Protein AF-A0AAV5AUX3-F1 (afdb_monomer_lite)

Secondary structure (DSSP, 8-state):
------HHHHHHHHTTS-----EEEEEETTTEEEEEETT-EE-SSS-TT-SEEEEETTTTEEEEE----HHHHHTT-SS-TTTS--HHHHHHHHHHHHHHHTT-S------EEEEETTEEEEE-

Structure (mmCIF, N/CA/C/O backbone):
data_AF-A0AAV5AUX3-F1
#
_entry.id   AF-A0AAV5AUX3-F1
#
loop_
_atom_site.group_PDB
_atom_site.id
_atom_site.type_symbol
_atom_site.label_atom_id
_atom_site.label_alt_id
_atom_site.label_comp_id
_atom_site.label_asym_id
_atom_site.label_entity_id
_atom_site.label_seq_id
_atom_site.pdbx_PDB_ins_code
_atom_site.Cartn_x
_atom_site.Cartn_y
_atom_site.Cartn_z
_atom_site.occupancy
_atom_site.B_iso_or_equiv
_atom_site.auth_seq_id
_atom_site.auth_comp_id
_atom_site.auth_asym_id
_atom_site.auth_atom_id
_atom_site.pdbx_PDB_model_num
ATOM 1 N N . MET A 1 1 ? -28.699 -1.003 56.996 1.00 44.66 1 MET A N 1
ATOM 2 C CA . MET A 1 1 ? -28.946 -1.572 55.650 1.00 44.66 1 MET A CA 1
ATOM 3 C C . MET A 1 1 ? -27.963 -0.930 54.673 1.00 44.66 1 MET A C 1
ATOM 5 O O . MET A 1 1 ? -28.228 0.157 54.186 1.00 44.66 1 MET A O 1
ATOM 9 N N . LYS A 1 2 ? -26.783 -1.530 54.460 1.00 53.78 2 LYS A N 1
ATOM 10 C CA . LYS A 1 2 ? -25.769 -1.003 53.527 1.00 53.78 2 LYS A CA 1
ATOM 11 C C . LYS A 1 2 ? -26.142 -1.451 52.114 1.00 53.78 2 LYS A C 1
ATOM 13 O O . LYS A 1 2 ? -25.694 -2.497 51.661 1.00 53.78 2 LYS A O 1
ATOM 18 N N . LYS A 1 3 ? -27.055 -0.727 51.465 1.00 54.44 3 LYS A N 1
ATOM 19 C CA . LYS A 1 3 ? -27.404 -0.989 50.068 1.00 54.44 3 LYS A CA 1
ATOM 20 C C . LYS A 1 3 ? -26.612 -0.047 49.163 1.00 54.44 3 LYS A C 1
ATOM 22 O O . LYS A 1 3 ? -26.850 1.149 49.154 1.00 54.44 3 LYS A O 1
ATOM 27 N N . LEU A 1 4 ? -25.721 -0.682 48.404 1.00 63.88 4 LEU A N 1
ATOM 28 C CA . LEU A 1 4 ? -25.292 -0.330 47.052 1.00 63.88 4 LEU A CA 1
ATOM 29 C C . LEU A 1 4 ? -24.463 0.954 46.860 1.00 63.88 4 LEU A C 1
ATOM 31 O O . LEU A 1 4 ? -24.991 2.039 46.665 1.00 63.88 4 LEU A O 1
ATOM 35 N N . SER A 1 5 ? -23.145 0.773 46.739 1.00 65.81 5 SER A N 1
ATOM 36 C CA . SER A 1 5 ? -22.296 1.646 45.914 1.00 65.81 5 SER A CA 1
ATOM 37 C C . SER A 1 5 ? -21.349 0.795 45.059 1.00 65.81 5 SER A C 1
ATOM 39 O O . SER A 1 5 ? -20.131 0.891 45.138 1.00 65.81 5 SER A O 1
ATOM 41 N N . TYR A 1 6 ? -21.925 -0.125 44.280 1.00 72.12 6 TYR A N 1
ATOM 42 C CA . TYR A 1 6 ? -21.193 -0.905 43.267 1.00 72.12 6 TYR A CA 1
ATOM 43 C C . TYR A 1 6 ? -21.458 -0.397 41.838 1.00 72.12 6 TYR A C 1
ATOM 45 O O . TYR A 1 6 ? -20.883 -0.906 40.881 1.00 72.12 6 TYR A O 1
ATOM 53 N N . ILE A 1 7 ? -22.289 0.644 41.694 1.00 74.62 7 ILE A N 1
ATOM 54 C CA . ILE A 1 7 ? -22.627 1.291 40.419 1.00 74.62 7 ILE A CA 1
ATOM 55 C C . ILE A 1 7 ? -21.380 1.742 39.629 1.00 74.62 7 ILE A C 1
ATOM 57 O O . ILE A 1 7 ? -21.322 1.431 38.440 1.00 74.62 7 ILE A O 1
ATOM 61 N N . PRO A 1 8 ? -20.352 2.388 40.225 1.00 74.31 8 PRO A N 1
ATOM 62 C CA . PRO A 1 8 ? -19.190 2.819 39.442 1.00 74.31 8 PRO A CA 1
ATOM 63 C C . PRO A 1 8 ? -18.329 1.645 38.946 1.00 74.31 8 PRO A C 1
ATOM 65 O O . PRO A 1 8 ? -17.760 1.724 37.864 1.00 74.31 8 PRO A O 1
ATOM 68 N N . ILE A 1 9 ? -18.283 0.530 39.685 1.00 74.94 9 ILE A N 1
ATOM 69 C CA . ILE A 1 9 ? -17.534 -0.680 39.298 1.00 74.94 9 ILE A CA 1
ATOM 70 C C . ILE A 1 9 ? -18.229 -1.399 38.138 1.00 74.94 9 ILE A C 1
ATOM 72 O O . ILE A 1 9 ? -17.574 -1.845 37.202 1.00 74.94 9 ILE A O 1
ATOM 76 N N . ILE A 1 10 ? -19.562 -1.463 38.159 1.00 74.31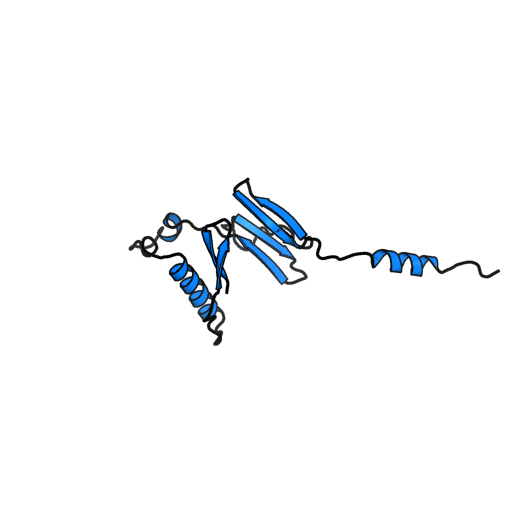 10 ILE A N 1
ATOM 77 C CA . ILE A 1 10 ? -20.351 -2.054 37.071 1.00 74.31 10 ILE A CA 1
ATOM 78 C C . ILE A 1 10 ? -20.240 -1.205 35.796 1.00 74.31 10 ILE A C 1
ATOM 80 O O . ILE A 1 10 ? -20.107 -1.759 34.708 1.00 74.31 10 ILE A O 1
ATOM 84 N N . LEU A 1 11 ? -20.218 0.127 35.918 1.00 70.25 11 LEU A N 1
ATOM 85 C CA . LEU A 1 11 ? -20.032 1.029 34.777 1.00 70.25 11 LEU A CA 1
ATOM 86 C C . LEU A 1 11 ? -18.632 0.892 34.147 1.00 70.25 11 LEU A C 1
ATOM 88 O O . LEU A 1 11 ? -18.507 0.939 32.926 1.00 70.25 11 LEU A O 1
ATOM 92 N N . LEU A 1 12 ? -17.597 0.656 34.964 1.00 69.56 12 LEU A N 1
ATOM 93 C CA . LEU A 1 12 ? -16.221 0.417 34.509 1.00 69.56 12 LEU A CA 1
ATOM 94 C C . LEU A 1 12 ? -16.064 -0.932 33.783 1.00 69.56 12 LEU A C 1
ATOM 96 O O . LEU A 1 12 ? -15.261 -1.058 32.866 1.00 69.56 12 LEU A O 1
ATOM 100 N N . LEU A 1 13 ? -16.845 -1.945 34.168 1.00 68.62 13 LEU A N 1
ATOM 101 C CA . LEU A 1 13 ? -16.811 -3.267 33.533 1.00 68.62 13 LEU A CA 1
ATOM 102 C C . LEU A 1 13 ? -17.511 -3.282 32.162 1.00 68.62 13 LEU A C 1
ATOM 104 O O . LEU A 1 13 ? -17.164 -4.098 31.310 1.00 68.62 13 LEU A O 1
ATOM 108 N N . LEU A 1 14 ? -18.448 -2.360 31.911 1.00 63.59 14 LEU A N 1
ATOM 109 C CA . LEU A 1 14 ? -19.148 -2.248 30.624 1.00 63.59 14 LEU A CA 1
ATOM 110 C C . LEU A 1 14 ? -18.294 -1.606 29.515 1.00 63.59 14 LEU A C 1
ATOM 112 O O . LEU A 1 14 ? -18.548 -1.863 28.338 1.00 63.59 14 LEU A O 1
ATOM 116 N N . THR A 1 15 ? -17.259 -0.825 29.847 1.00 65.50 15 THR A N 1
ATOM 117 C CA . THR A 1 15 ? -16.345 -0.242 28.841 1.00 65.50 15 THR A CA 1
ATOM 118 C C . THR A 1 15 ? -15.304 -1.240 28.332 1.00 65.50 15 THR A C 1
ATOM 120 O O . THR A 1 15 ? -14.726 -1.035 27.267 1.00 65.50 15 THR A O 1
ATOM 123 N N . SER A 1 16 ? -15.110 -2.361 29.036 1.00 59.41 16 SER A N 1
ATOM 124 C CA . SER A 1 16 ? -14.192 -3.435 28.636 1.00 59.41 16 SER A CA 1
ATOM 125 C C . SER A 1 16 ? -14.711 -4.275 27.457 1.00 59.41 16 SER A C 1
ATOM 127 O O . SER A 1 16 ? -13.995 -5.145 26.953 1.00 59.41 16 SER A O 1
ATOM 129 N N . CYS A 1 17 ? -15.948 -4.050 27.002 1.00 61.44 17 CYS A N 1
ATOM 130 C CA . CYS A 1 17 ? -16.572 -4.848 25.954 1.00 61.44 17 CYS A CA 1
ATOM 131 C C . CYS A 1 17 ? -16.174 -4.363 24.546 1.00 61.44 17 CYS A C 1
ATOM 133 O O . CYS A 1 17 ? -16.923 -3.690 23.840 1.00 61.44 17 CYS A O 1
ATOM 135 N N . GLY A 1 18 ? -14.988 -4.797 24.113 1.00 55.59 18 GLY A N 1
ATOM 136 C CA . GLY A 1 18 ? -14.737 -5.141 22.715 1.00 55.59 18 GLY A CA 1
ATOM 137 C C . GLY A 1 18 ? -14.107 -4.064 21.834 1.00 55.59 18 GLY A C 1
ATOM 138 O O . GLY A 1 18 ? -14.680 -3.730 20.788 1.00 55.59 18 GLY A O 1
ATOM 139 N N . LEU A 1 19 ? -12.868 -3.665 22.152 1.00 54.06 19 LEU A N 1
ATOM 140 C CA . LEU A 1 19 ? -11.867 -3.339 21.123 1.00 54.06 19 LEU A CA 1
ATOM 141 C C . LEU A 1 19 ? -11.423 -4.635 20.414 1.00 54.06 19 LEU A C 1
ATOM 143 O O . LEU A 1 19 ? -10.262 -5.019 20.435 1.00 54.06 19 LEU A O 1
ATOM 147 N N . GLY A 1 20 ? -12.365 -5.358 19.806 1.00 54.06 20 GLY A N 1
ATOM 148 C CA . GLY A 1 20 ? -11.983 -6.286 18.744 1.00 54.06 20 GLY A CA 1
ATOM 149 C C . GLY A 1 20 ? -11.352 -5.471 17.617 1.00 54.06 20 GLY A C 1
ATOM 150 O O . GLY A 1 20 ? -11.710 -4.301 17.468 1.00 54.06 20 GLY A O 1
ATOM 151 N N . ASN A 1 21 ? -10.436 -6.060 16.847 1.00 60.56 21 ASN A N 1
ATOM 152 C CA . ASN A 1 21 ? -9.871 -5.491 15.618 1.00 60.56 21 ASN A CA 1
ATOM 153 C C . ASN A 1 21 ? -10.993 -5.142 14.630 1.00 60.56 21 ASN A C 1
ATOM 155 O O . ASN A 1 21 ? -11.308 -5.886 13.707 1.00 60.56 21 ASN A O 1
ATOM 159 N N . ARG A 1 22 ? -11.669 -4.021 14.869 1.00 79.94 22 ARG A N 1
ATOM 160 C CA . ARG A 1 22 ? -12.749 -3.534 14.035 1.00 79.94 22 ARG A CA 1
ATOM 161 C C . ARG A 1 22 ? -12.061 -2.766 12.932 1.00 79.94 22 ARG A C 1
ATOM 163 O O . ARG A 1 22 ? -11.662 -1.618 13.116 1.00 79.94 22 ARG A O 1
ATOM 170 N N . THR A 1 23 ? -11.886 -3.428 11.808 1.00 90.88 23 THR A N 1
ATOM 171 C CA . THR A 1 23 ? -11.555 -2.753 10.571 1.00 90.88 23 THR A CA 1
ATOM 172 C C . THR A 1 23 ? -12.796 -2.028 10.031 1.00 90.88 23 THR A C 1
ATOM 174 O O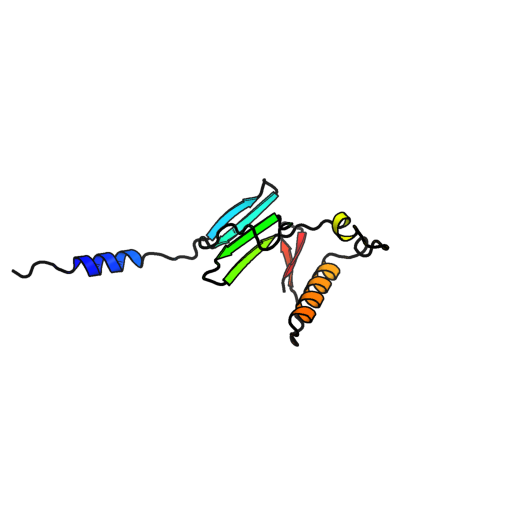 . THR A 1 23 ? -13.926 -2.222 10.502 1.00 90.88 23 THR A O 1
ATOM 177 N N . LYS A 1 24 ? -12.588 -1.112 9.093 1.00 91.44 24 LYS A N 1
ATOM 178 C CA . LYS A 1 24 ? -13.601 -0.460 8.268 1.00 91.44 24 LYS A CA 1
ATOM 179 C C . LYS A 1 24 ? -13.173 -0.591 6.814 1.00 91.44 24 LYS A C 1
ATOM 181 O O . LYS A 1 24 ? -11.980 -0.548 6.528 1.00 91.44 24 LYS A O 1
ATOM 186 N N . VAL A 1 25 ? -14.143 -0.727 5.923 1.00 93.06 25 VAL A N 1
ATOM 187 C CA . VAL A 1 25 ? -13.896 -0.677 4.482 1.00 93.06 25 VAL A CA 1
ATOM 188 C C . VAL A 1 25 ? -13.979 0.779 4.042 1.00 93.06 25 VAL A C 1
ATOM 190 O O . VAL A 1 25 ? -14.901 1.497 4.435 1.00 93.06 25 VAL A O 1
ATOM 193 N N . VAL A 1 26 ? -12.987 1.222 3.279 1.00 91.56 26 VAL A N 1
ATOM 194 C CA . VAL A 1 26 ? -12.972 2.516 2.597 1.00 91.56 26 VAL A CA 1
ATOM 195 C C . VAL A 1 26 ? -12.984 2.228 1.102 1.00 91.56 26 VAL A C 1
ATOM 197 O O . VAL A 1 26 ? -12.125 1.495 0.623 1.00 91.56 26 VAL A O 1
ATOM 200 N N . ILE A 1 27 ? -13.965 2.787 0.397 1.00 89.44 27 ILE A N 1
ATOM 201 C CA . ILE A 1 27 ? -14.118 2.670 -1.056 1.00 89.44 27 ILE A CA 1
ATOM 202 C C . ILE A 1 27 ? -13.660 3.991 -1.671 1.00 89.44 27 ILE A C 1
ATOM 204 O O . ILE A 1 27 ? -14.088 5.055 -1.213 1.00 89.44 27 ILE A O 1
ATOM 208 N N . ILE A 1 28 ? -12.795 3.921 -2.680 1.00 86.31 28 ILE A N 1
ATOM 209 C CA . ILE A 1 28 ? -12.275 5.087 -3.395 1.00 86.31 28 ILE A CA 1
ATOM 210 C C . ILE A 1 28 ? -12.803 5.069 -4.821 1.00 86.31 28 ILE A C 1
ATOM 212 O O . ILE A 1 28 ? -12.333 4.291 -5.641 1.00 86.31 28 ILE A O 1
ATOM 216 N N . GLU A 1 29 ? -13.790 5.932 -5.078 1.00 80.25 29 GLU A N 1
ATOM 217 C CA . GLU A 1 29 ? -14.284 6.310 -6.415 1.00 80.25 29 GLU A CA 1
ATOM 218 C C . GLU A 1 29 ? -14.512 5.128 -7.376 1.00 80.25 29 GLU A C 1
ATOM 220 O O . GLU A 1 29 ? -14.200 5.215 -8.556 1.00 80.25 29 GLU A O 1
ATOM 225 N N . ASP A 1 30 ? -15.033 4.010 -6.860 1.00 79.50 30 ASP A N 1
ATOM 226 C CA . ASP A 1 30 ? -15.261 2.751 -7.593 1.00 79.50 30 ASP A CA 1
ATOM 227 C C . ASP A 1 30 ? -13.999 2.104 -8.211 1.00 79.50 30 ASP A C 1
ATOM 229 O O . ASP A 1 30 ? -14.101 1.178 -9.014 1.00 79.50 30 ASP A O 1
ATOM 233 N N . ARG A 1 31 ? -12.801 2.548 -7.812 1.00 84.50 31 ARG A N 1
ATOM 234 C CA . ARG A 1 31 ? -11.504 2.055 -8.306 1.00 84.50 31 ARG A CA 1
ATOM 235 C C . ARG A 1 31 ? -10.959 0.914 -7.461 1.00 84.50 31 ARG A C 1
ATOM 237 O O . ARG A 1 31 ? -10.564 -0.123 -7.985 1.00 84.50 31 ARG A O 1
ATOM 244 N N . PHE A 1 32 ? -10.949 1.103 -6.144 1.00 86.81 32 PHE A N 1
ATOM 245 C CA . PHE A 1 32 ? -10.487 0.095 -5.197 1.00 86.81 32 PHE A CA 1
ATOM 246 C C . PHE A 1 32 ? -11.171 0.227 -3.837 1.00 86.81 32 PHE A C 1
ATOM 248 O O . PHE A 1 32 ? -11.725 1.270 -3.470 1.00 86.81 32 PHE A O 1
ATOM 255 N N . GLU A 1 33 ? -11.095 -0.853 -3.066 1.00 90.56 33 GLU A N 1
ATOM 256 C CA . GLU A 1 33 ? -11.494 -0.886 -1.667 1.00 90.56 33 GLU A CA 1
ATOM 257 C C . GLU A 1 33 ? -10.327 -1.322 -0.783 1.00 90.56 33 GLU A C 1
ATOM 259 O O . GLU A 1 33 ? -9.527 -2.182 -1.150 1.00 90.56 33 GLU A O 1
ATOM 264 N N . ILE A 1 34 ? -10.230 -0.722 0.402 1.00 89.56 34 ILE A N 1
ATOM 265 C CA . ILE A 1 34 ? -9.212 -1.071 1.390 1.00 89.56 34 ILE A CA 1
ATOM 266 C C . ILE A 1 34 ? -9.840 -1.272 2.763 1.00 89.56 34 ILE A C 1
ATOM 268 O O . ILE A 1 34 ? -10.681 -0.494 3.225 1.00 89.56 34 ILE A O 1
ATOM 272 N N . GLN A 1 35 ? -9.411 -2.334 3.438 1.00 92.81 35 GLN A N 1
ATOM 273 C CA . GLN A 1 35 ? -9.811 -2.623 4.803 1.00 92.81 35 GLN A CA 1
ATOM 274 C C . GLN A 1 35 ? -8.778 -2.040 5.779 1.00 92.81 35 GLN A C 1
ATOM 276 O O . GLN A 1 35 ? -7.647 -2.504 5.857 1.00 92.81 35 GLN A O 1
ATOM 281 N N . LEU A 1 36 ? -9.176 -1.021 6.542 1.00 92.56 36 LEU A N 1
ATOM 282 C CA . LEU A 1 36 ? -8.299 -0.258 7.439 1.00 92.56 36 LEU A CA 1
ATOM 283 C C . LEU A 1 36 ? -8.753 -0.352 8.896 1.00 92.56 36 LEU A C 1
ATOM 285 O O . LEU A 1 36 ? -9.943 -0.538 9.149 1.00 92.56 36 LEU A O 1
ATOM 289 N N . PRO A 1 37 ? -7.874 -0.149 9.889 1.00 91.75 37 PRO A N 1
ATOM 290 C CA . PRO A 1 37 ? -8.295 -0.021 11.282 1.00 91.75 37 PRO A CA 1
ATOM 291 C C . PRO A 1 37 ? -9.334 1.098 11.469 1.00 91.75 37 PRO A C 1
ATOM 293 O O . PRO A 1 37 ? -9.209 2.186 10.904 1.00 91.75 37 PRO A O 1
ATOM 296 N N . LYS A 1 38 ? -10.359 0.886 12.308 1.00 90.56 38 LYS A N 1
ATOM 297 C CA . LYS A 1 38 ? -11.354 1.940 12.602 1.00 90.56 38 LYS A CA 1
ATOM 298 C C . LYS A 1 38 ? -10.759 3.194 13.237 1.00 90.56 38 LYS A C 1
ATOM 300 O O . LYS A 1 38 ? -11.356 4.256 13.093 1.00 90.56 38 LYS A O 1
ATOM 305 N N . SER A 1 39 ? -9.621 3.072 13.919 1.00 90.12 39 SER A N 1
ATOM 306 C CA . SER A 1 39 ? -8.889 4.198 14.505 1.00 90.12 39 SER A CA 1
ATOM 307 C C . SER A 1 39 ? -8.311 5.151 13.459 1.00 90.12 39 SER A C 1
ATOM 309 O O . SER A 1 39 ? -7.999 6.288 13.797 1.00 90.12 39 SER A O 1
ATOM 311 N N . PHE A 1 40 ? -8.172 4.718 12.203 1.00 92.44 40 PHE A N 1
ATOM 312 C CA . PHE A 1 40 ? -7.599 5.553 11.156 1.00 92.44 40 PHE A CA 1
ATOM 313 C C . PHE A 1 40 ? -8.607 6.602 10.698 1.00 92.44 40 PHE A C 1
ATOM 315 O O . PHE A 1 40 ? -9.782 6.305 10.483 1.00 92.44 40 PHE A O 1
ATOM 322 N N . PHE A 1 41 ? -8.150 7.819 10.451 1.00 91.00 41 PHE A N 1
ATOM 323 C CA . PHE A 1 41 ? -8.930 8.890 9.840 1.00 91.00 41 PHE A CA 1
ATOM 324 C C . PHE A 1 41 ? -8.200 9.448 8.621 1.00 91.00 41 PHE A C 1
ATOM 326 O O . PHE A 1 41 ? -6.995 9.257 8.479 1.00 91.00 41 PHE A O 1
ATOM 333 N N . LYS A 1 42 ? -8.947 10.093 7.717 1.00 90.12 42 LYS A N 1
ATOM 334 C CA . LYS A 1 42 ? -8.379 10.668 6.494 1.00 90.12 42 LYS A CA 1
ATOM 335 C C . LYS A 1 42 ? -7.383 11.766 6.870 1.00 90.12 42 LYS A C 1
ATOM 337 O O . LYS A 1 42 ? -7.715 12.649 7.662 1.00 90.12 42 LYS A O 1
ATOM 342 N N . LEU A 1 43 ? -6.187 11.708 6.299 1.00 88.31 43 LEU A N 1
ATOM 343 C CA . LEU A 1 43 ? -5.136 12.708 6.457 1.00 88.31 43 LEU A CA 1
ATOM 344 C C . LEU A 1 43 ? -5.015 13.485 5.142 1.00 88.31 43 LEU A C 1
ATOM 346 O O . LEU A 1 43 ? -5.093 12.899 4.071 1.00 88.31 43 LEU A O 1
ATOM 350 N N . SER A 1 44 ? -4.857 14.806 5.208 1.00 73.81 44 SER A N 1
ATOM 351 C CA . SER A 1 44 ? -4.856 15.679 4.020 1.00 73.81 44 SER A CA 1
ATOM 352 C C . SER A 1 44 ? -3.482 16.238 3.642 1.00 73.81 44 SER A C 1
ATOM 354 O O . SER A 1 44 ? -3.402 17.052 2.732 1.00 73.81 44 SER A O 1
ATOM 356 N N . LYS A 1 45 ? -2.413 15.882 4.369 1.00 65.38 45 LYS A N 1
ATOM 357 C CA . LYS A 1 45 ? -1.151 16.649 4.342 1.00 65.38 45 LYS A CA 1
ATOM 358 C C . LYS A 1 45 ? 0.141 15.844 4.181 1.00 65.38 45 LYS A C 1
ATOM 360 O O . LYS A 1 45 ? 1.201 16.448 4.269 1.00 65.38 45 LYS A O 1
ATOM 365 N N . LEU A 1 46 ? 0.088 14.523 4.006 1.00 69.50 46 LEU A N 1
ATOM 366 C CA . LEU A 1 46 ? 1.323 13.725 3.915 1.00 69.50 46 LEU A CA 1
ATOM 367 C C . LEU A 1 46 ? 1.852 13.615 2.485 1.00 69.50 46 LEU A C 1
ATOM 369 O O . LEU A 1 46 ? 3.056 13.710 2.297 1.00 69.50 46 LEU A O 1
ATOM 373 N N . ASN A 1 47 ? 0.973 13.447 1.496 1.00 72.94 47 ASN A N 1
ATOM 374 C CA . ASN A 1 47 ? 1.355 13.398 0.090 1.00 72.94 47 ASN A CA 1
ATOM 375 C C . ASN A 1 47 ? 0.159 13.873 -0.763 1.00 72.94 47 ASN A C 1
ATOM 377 O O . ASN A 1 47 ? -0.901 13.249 -0.667 1.00 72.94 47 ASN A O 1
ATOM 381 N N . PRO A 1 48 ? 0.257 15.016 -1.471 1.00 74.94 48 PRO A N 1
ATOM 382 C CA . PRO A 1 48 ? -0.870 15.602 -2.201 1.00 74.94 48 PRO A CA 1
ATOM 383 C C . PRO A 1 48 ? -1.307 14.766 -3.409 1.00 74.94 48 PRO A C 1
ATOM 385 O O . PRO A 1 48 ? -2.490 14.795 -3.735 1.00 74.94 48 PRO A O 1
ATOM 388 N N . GLU A 1 49 ? -0.390 13.995 -3.994 1.00 78.25 49 GLU A N 1
ATOM 389 C CA . GLU A 1 49 ? -0.649 13.144 -5.163 1.00 78.25 49 GLU A CA 1
ATOM 390 C C . GLU A 1 49 ? -1.170 11.749 -4.772 1.00 78.25 49 GLU A C 1
ATOM 392 O O . GLU A 1 49 ? -1.607 10.969 -5.611 1.00 78.25 49 GLU A O 1
ATOM 397 N N . ALA A 1 50 ? -1.174 11.408 -3.477 1.00 85.31 50 ALA A N 1
ATOM 398 C CA . ALA A 1 50 ? -1.660 10.108 -3.033 1.00 85.31 50 ALA A CA 1
ATOM 399 C C . ALA A 1 50 ? -3.187 9.997 -3.167 1.00 85.31 50 ALA A C 1
ATOM 401 O O . ALA A 1 50 ? -3.948 10.758 -2.559 1.00 85.31 50 ALA A O 1
ATOM 402 N N . ALA A 1 51 ? -3.637 8.948 -3.856 1.00 86.62 51 ALA A N 1
ATOM 403 C CA . ALA A 1 51 ? -5.047 8.598 -4.008 1.00 86.62 51 ALA A CA 1
ATOM 404 C C . ALA A 1 51 ? -5.760 8.395 -2.658 1.00 86.62 51 ALA A C 1
ATOM 406 O O . ALA A 1 51 ? -6.951 8.684 -2.500 1.00 86.62 51 ALA A O 1
ATOM 407 N N . LEU A 1 52 ? -5.032 7.901 -1.652 1.00 89.12 52 LEU A N 1
ATOM 408 C CA . LEU A 1 52 ? -5.542 7.712 -0.300 1.00 89.12 52 LEU A CA 1
ATOM 409 C C . LEU A 1 52 ? -4.448 7.952 0.733 1.00 89.12 52 LEU A C 1
ATOM 411 O O . LEU A 1 52 ? -3.363 7.392 0.635 1.00 89.12 52 LEU A O 1
ATOM 415 N N . VAL A 1 53 ? -4.781 8.687 1.797 1.00 91.44 53 VAL A N 1
ATOM 416 C CA . VAL A 1 53 ? -3.967 8.746 3.017 1.00 91.44 53 VAL A CA 1
ATOM 417 C C . VAL A 1 53 ? -4.870 8.653 4.240 1.00 91.44 53 VAL A C 1
ATOM 419 O O . VAL A 1 53 ? -5.711 9.522 4.489 1.00 91.44 53 VAL A O 1
ATOM 422 N N . TYR A 1 54 ? -4.708 7.590 5.021 1.00 93.00 54 TYR A N 1
ATOM 423 C CA . TYR A 1 54 ? -5.423 7.376 6.276 1.00 93.00 54 TYR A CA 1
ATOM 424 C C . TYR A 1 54 ? -4.435 7.007 7.365 1.00 93.00 54 TYR A C 1
ATOM 426 O O . TYR A 1 54 ? -3.530 6.218 7.141 1.00 93.00 54 TYR A O 1
ATOM 434 N N . GLY A 1 55 ? -4.628 7.511 8.574 1.00 92.56 55 GLY A N 1
ATOM 435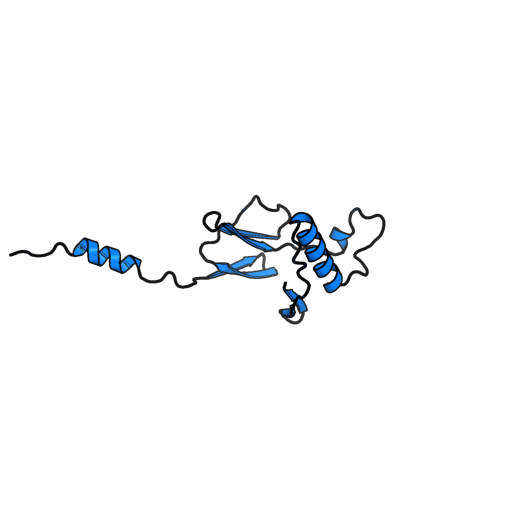 C CA . GLY A 1 55 ? -3.761 7.132 9.679 1.00 92.56 55 GLY A CA 1
ATOM 436 C C . GLY A 1 55 ? -4.306 7.539 11.027 1.00 92.56 55 GLY A C 1
ATOM 437 O O . GLY A 1 55 ? -5.374 8.141 11.138 1.00 92.56 55 GLY A O 1
ATOM 438 N N . ASN A 1 56 ? -3.561 7.175 12.058 1.00 91.19 56 ASN A N 1
ATOM 439 C CA . ASN A 1 56 ? -3.797 7.574 13.429 1.00 91.19 56 ASN A CA 1
ATOM 440 C C . ASN A 1 56 ? -2.494 8.155 14.006 1.00 91.19 56 ASN A C 1
ATOM 442 O O . ASN A 1 56 ? -1.608 7.389 14.384 1.00 91.19 56 ASN A O 1
ATOM 446 N N . PRO A 1 57 ? -2.383 9.489 14.128 1.00 84.56 57 PRO A N 1
ATOM 447 C CA . PRO A 1 57 ? -1.222 10.163 14.696 1.00 84.56 57 PRO A CA 1
ATOM 448 C C . PRO A 1 57 ? -0.904 9.746 16.133 1.00 84.56 57 PRO A C 1
ATOM 450 O O . PRO A 1 57 ? 0.252 9.812 16.518 1.00 84.56 57 PRO A O 1
ATOM 453 N N . LEU A 1 58 ? -1.887 9.284 16.925 1.00 86.06 58 LEU A N 1
ATOM 454 C CA . LEU A 1 58 ? -1.605 8.788 18.281 1.00 86.06 58 LEU A CA 1
ATOM 455 C C . LEU A 1 58 ? -0.842 7.462 18.284 1.00 86.06 58 LEU A C 1
ATOM 457 O O . LEU A 1 58 ? -0.164 7.166 19.261 1.00 86.06 58 LEU A O 1
ATOM 461 N N . SER A 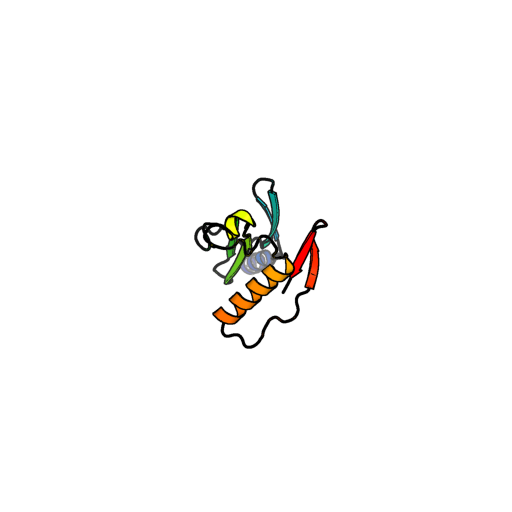1 59 ? -1.005 6.643 17.245 1.00 83.94 59 SER A N 1
ATOM 462 C CA . SER A 1 59 ? -0.281 5.377 17.111 1.00 83.94 59 SER A CA 1
ATOM 463 C C . SER A 1 59 ? 0.856 5.454 16.099 1.00 83.94 59 SER A C 1
ATOM 465 O O . SER A 1 59 ? 1.460 4.425 15.840 1.00 83.94 59 SER A O 1
ATOM 467 N N . GLU A 1 60 ? 1.091 6.621 15.490 1.00 82.75 60 GLU A N 1
ATOM 468 C CA . GLU A 1 60 ? 2.104 6.834 14.443 1.00 82.75 60 GLU A CA 1
ATOM 469 C C . GLU A 1 60 ? 2.000 5.845 13.263 1.00 82.75 60 GLU A C 1
ATOM 471 O O . GLU A 1 60 ? 2.967 5.576 12.561 1.00 82.75 60 GLU A O 1
ATOM 476 N N . LEU A 1 61 ? 0.797 5.314 13.013 1.00 88.00 61 LEU A N 1
ATOM 477 C CA . LEU A 1 61 ? 0.527 4.375 11.923 1.00 88.00 61 LEU A CA 1
ATOM 478 C C . LEU A 1 61 ? -0.313 5.053 10.851 1.00 88.00 61 LEU A C 1
ATOM 480 O O . LEU A 1 61 ? -1.297 5.734 11.157 1.00 88.00 61 LEU A O 1
ATOM 484 N N . TYR A 1 62 ? 0.037 4.808 9.595 1.00 90.56 62 TYR A N 1
ATOM 485 C CA . TYR A 1 62 ? -0.719 5.266 8.442 1.00 90.56 62 TYR A CA 1
ATOM 486 C C . TYR A 1 62 ? -0.698 4.219 7.327 1.00 90.56 62 TYR A C 1
ATOM 488 O O . TYR A 1 62 ? 0.124 3.309 7.315 1.00 90.56 62 TYR A O 1
ATOM 496 N N . ALA A 1 63 ? -1.651 4.348 6.416 1.00 90.81 63 ALA A N 1
ATOM 497 C CA . ALA A 1 63 ? -1.731 3.647 5.152 1.00 90.81 63 ALA A CA 1
ATOM 498 C C . ALA A 1 63 ? -1.885 4.702 4.056 1.00 90.81 63 ALA A C 1
ATOM 500 O O . ALA A 1 63 ? -2.682 5.641 4.191 1.00 90.81 63 ALA A O 1
ATOM 501 N N . MET A 1 64 ? -1.112 4.541 2.991 1.00 90.31 64 MET A N 1
ATOM 502 C CA . MET A 1 64 ? -1.122 5.405 1.821 1.00 90.31 64 MET A CA 1
ATOM 503 C C . MET A 1 64 ? -1.262 4.540 0.572 1.00 90.31 64 MET A C 1
ATOM 505 O O . MET A 1 64 ? -0.696 3.451 0.523 1.00 90.31 64 MET A O 1
ATOM 509 N N . VAL A 1 65 ? -2.026 5.018 -0.405 1.00 89.38 65 VAL A N 1
ATOM 510 C CA . VAL A 1 65 ? -2.080 4.443 -1.752 1.00 89.38 65 VAL A CA 1
ATOM 511 C C . VAL A 1 65 ? -1.594 5.515 -2.711 1.00 89.38 65 VAL A C 1
ATOM 513 O O . VAL A 1 65 ? -2.136 6.623 -2.706 1.00 89.38 65 VAL A O 1
ATOM 516 N N . ILE A 1 66 ? -0.563 5.175 -3.474 1.00 86.62 66 ILE A N 1
ATOM 517 C CA . ILE A 1 66 ? 0.019 5.989 -4.539 1.00 86.62 66 ILE A CA 1
ATOM 518 C C . ILE A 1 66 ? -0.302 5.267 -5.846 1.00 86.62 66 ILE A C 1
ATOM 520 O O . ILE A 1 66 ? -0.216 4.039 -5.908 1.00 86.62 66 ILE A O 1
ATOM 524 N N . GLU A 1 67 ? -0.741 6.022 -6.842 1.00 85.50 67 GLU A N 1
ATOM 525 C CA . GLU A 1 67 ? -1.042 5.527 -8.178 1.00 85.50 67 GLU A CA 1
ATOM 526 C C . GLU A 1 67 ? -0.144 6.293 -9.136 1.00 85.50 67 GLU A C 1
ATOM 528 O O . GLU A 1 67 ? -0.379 7.473 -9.359 1.00 85.50 67 GLU A O 1
ATOM 533 N N . ASP A 1 68 ? 0.866 5.614 -9.668 1.00 81.75 68 ASP A N 1
ATOM 534 C CA . ASP A 1 68 ? 1.782 6.188 -10.646 1.00 81.75 68 ASP A CA 1
ATOM 535 C C . ASP A 1 68 ? 1.607 5.436 -11.968 1.00 81.75 68 ASP A C 1
ATOM 537 O O . ASP A 1 68 ? 1.648 4.199 -12.015 1.00 81.75 68 ASP A O 1
ATOM 541 N N . SER A 1 69 ? 1.387 6.172 -13.055 1.00 84.56 69 SER A N 1
ATOM 542 C CA . SER A 1 69 ? 1.435 5.617 -14.407 1.00 84.56 69 SER A CA 1
ATOM 543 C C . SER A 1 69 ? 2.859 5.635 -14.962 1.00 84.56 69 SER A C 1
ATOM 545 O O . SER A 1 69 ? 3.695 6.451 -14.574 1.00 84.56 69 SER A O 1
ATOM 547 N N . LYS A 1 70 ? 3.148 4.746 -15.922 1.00 82.19 70 LYS A N 1
ATOM 548 C CA . LYS A 1 70 ? 4.444 4.769 -16.619 1.00 82.19 70 LYS A CA 1
ATOM 549 C C . LYS A 1 70 ? 4.654 6.092 -17.347 1.00 82.19 70 LYS A C 1
ATOM 551 O O . LYS A 1 70 ? 5.784 6.552 -17.452 1.00 82.19 70 LYS A O 1
ATOM 556 N N . GLU A 1 71 ? 3.584 6.678 -17.867 1.00 81.88 71 GLU A N 1
ATOM 557 C CA . GLU A 1 71 ? 3.611 7.977 -18.520 1.00 81.88 71 GLU A CA 1
ATOM 558 C C . GLU A 1 71 ? 4.056 9.066 -17.539 1.00 81.88 71 GLU A C 1
ATOM 560 O O . GLU A 1 71 ? 5.066 9.711 -17.800 1.00 81.88 71 GLU A O 1
ATOM 565 N N . GLU A 1 72 ? 3.386 9.199 -16.388 1.00 79.88 72 GLU A N 1
ATOM 566 C CA . GLU A 1 72 ? 3.726 10.187 -15.348 1.00 79.88 72 GLU A CA 1
ATOM 567 C C . GLU A 1 72 ? 5.150 10.006 -14.818 1.00 79.88 72 GLU A C 1
ATOM 569 O O . GLU A 1 72 ? 5.850 10.981 -14.570 1.00 79.88 72 GLU A O 1
ATOM 574 N N . MET A 1 73 ? 5.618 8.764 -14.687 1.00 77.44 73 MET A N 1
ATOM 575 C CA . MET A 1 73 ? 6.982 8.495 -14.230 1.00 77.44 73 MET A CA 1
ATOM 576 C C . MET A 1 73 ? 8.061 8.867 -15.255 1.00 77.44 73 MET A C 1
ATOM 578 O O . MET A 1 73 ? 9.191 9.150 -14.867 1.00 77.44 73 MET A O 1
ATOM 582 N N . ASN A 1 74 ? 7.740 8.848 -16.551 1.00 79.19 74 ASN A N 1
ATOM 583 C CA . ASN A 1 74 ? 8.657 9.288 -17.606 1.00 79.19 74 ASN A CA 1
ATOM 584 C C . ASN A 1 74 ? 8.555 10.805 -17.871 1.00 79.19 74 ASN A C 1
ATOM 586 O O . ASN A 1 74 ? 9.373 11.353 -18.613 1.00 79.19 74 ASN A O 1
ATOM 590 N N . GLU A 1 75 ? 7.578 11.513 -17.289 1.00 75.00 75 GLU A N 1
ATOM 591 C CA . GLU A 1 75 ? 7.464 12.965 -17.438 1.00 75.00 75 GLU A CA 1
ATOM 592 C C . GLU A 1 75 ? 8.641 13.681 -16.753 1.00 75.00 75 GLU A C 1
ATOM 594 O O . GLU A 1 75 ? 8.690 13.838 -15.536 1.00 75.00 75 GLU A O 1
ATOM 599 N N . GLY A 1 76 ? 9.586 14.174 -17.559 1.00 66.44 76 GLY A N 1
ATOM 600 C CA . GLY A 1 76 ? 10.734 14.959 -17.090 1.00 66.44 76 GLY A CA 1
ATOM 601 C C . GLY A 1 76 ? 12.089 14.267 -17.227 1.00 66.44 76 GLY A C 1
ATOM 602 O O . GLY A 1 76 ? 13.107 14.923 -17.011 1.00 66.44 76 GLY A O 1
ATOM 603 N N . GLU A 1 77 ? 12.113 13.002 -17.646 1.00 67.00 77 GLU A N 1
ATOM 604 C CA . GLU A 1 77 ? 13.333 12.271 -17.995 1.00 67.00 77 GLU A CA 1
ATOM 605 C C . GLU A 1 77 ? 13.620 12.403 -19.505 1.00 67.00 77 GLU A C 1
ATOM 607 O O . GLU A 1 77 ? 12.708 12.380 -20.332 1.00 67.00 77 GLU A O 1
ATOM 612 N N . GLU A 1 78 ? 14.891 12.583 -19.893 1.00 60.31 78 GLU A N 1
ATOM 613 C CA . GLU A 1 78 ? 15.281 12.663 -21.319 1.00 60.31 78 GLU A CA 1
ATOM 614 C C . GLU A 1 78 ? 15.220 11.292 -22.021 1.00 60.31 78 GLU A C 1
ATOM 616 O O . GLU A 1 78 ? 15.130 11.219 -23.249 1.00 60.31 78 GLU A O 1
ATOM 621 N N . GLU A 1 79 ? 15.238 10.211 -21.241 1.00 65.31 79 GLU A N 1
ATOM 622 C CA . GLU A 1 79 ? 15.134 8.827 -21.690 1.00 65.31 79 GLU A CA 1
ATOM 623 C C . GLU A 1 79 ? 13.925 8.170 -21.007 1.00 65.31 79 GLU A C 1
ATOM 625 O O . GLU A 1 79 ? 13.711 8.358 -19.812 1.00 65.31 79 GLU A O 1
ATOM 630 N N . ASN A 1 80 ? 13.139 7.382 -21.751 1.00 69.06 80 ASN A N 1
ATOM 631 C CA . ASN A 1 80 ? 11.973 6.648 -21.236 1.00 69.06 80 ASN A CA 1
ATOM 632 C C . ASN A 1 80 ? 12.396 5.460 -20.349 1.00 69.06 80 ASN A C 1
ATOM 634 O O . ASN A 1 80 ? 12.117 4.295 -20.648 1.00 69.06 80 ASN A O 1
ATOM 638 N N . ILE A 1 81 ? 13.103 5.739 -19.259 1.00 69.12 81 ILE A N 1
ATOM 639 C CA . ILE A 1 81 ? 13.705 4.746 -18.367 1.00 69.12 81 ILE A CA 1
ATOM 640 C C . ILE A 1 81 ? 12.669 3.758 -17.803 1.00 69.12 81 ILE A C 1
ATOM 642 O O . ILE A 1 81 ? 12.988 2.592 -17.565 1.00 69.12 81 ILE A O 1
ATOM 646 N N . PHE A 1 82 ? 11.400 4.162 -17.674 1.00 75.06 82 PHE A N 1
ATOM 647 C CA . PHE A 1 82 ? 10.334 3.313 -17.136 1.00 75.06 82 PHE A CA 1
ATOM 648 C C . PHE A 1 82 ? 9.510 2.553 -18.191 1.00 75.06 82 PHE A C 1
ATOM 650 O O . PHE A 1 82 ? 8.698 1.690 -17.831 1.00 75.06 82 PHE A O 1
ATOM 657 N N . GLU A 1 83 ? 9.710 2.800 -19.494 1.00 77.44 83 GLU A N 1
ATOM 658 C CA . GLU A 1 83 ? 8.978 2.071 -20.549 1.00 77.44 83 GLU A CA 1
ATOM 659 C C . GLU A 1 83 ? 9.274 0.567 -20.497 1.00 77.44 83 GLU A C 1
ATOM 661 O O . GLU A 1 83 ? 8.343 -0.246 -20.458 1.00 77.44 83 GLU A O 1
ATOM 666 N N . GLU A 1 84 ? 10.551 0.199 -20.391 1.00 80.44 84 GLU A N 1
ATOM 667 C CA . GLU A 1 84 ? 10.993 -1.199 -20.310 1.00 80.44 84 GLU A CA 1
ATOM 668 C C . GLU A 1 84 ? 11.074 -1.737 -18.873 1.00 80.44 84 GLU A C 1
ATOM 670 O O . GLU A 1 84 ? 11.163 -2.949 -18.678 1.00 80.44 84 GLU A O 1
ATOM 675 N N . THR A 1 85 ? 10.968 -0.865 -17.865 1.00 84.62 85 THR A N 1
ATOM 676 C CA . THR A 1 85 ? 11.013 -1.248 -16.445 1.00 84.62 85 THR A CA 1
ATOM 677 C C . THR A 1 85 ? 9.854 -2.188 -16.105 1.00 84.62 85 THR A C 1
ATOM 679 O O . THR A 1 85 ? 8.675 -1.889 -16.362 1.00 84.62 85 THR A O 1
ATOM 682 N N . SER A 1 86 ? 10.178 -3.350 -15.535 1.00 88.38 86 SER A N 1
ATOM 683 C CA . SER A 1 86 ? 9.182 -4.283 -15.018 1.00 88.38 86 SER A CA 1
ATOM 684 C C . SER A 1 86 ? 8.693 -3.855 -13.630 1.00 88.38 86 SER A C 1
ATOM 686 O O . SER A 1 86 ? 9.316 -3.050 -12.944 1.00 88.38 86 SER A O 1
ATOM 688 N N . LEU A 1 87 ? 7.565 -4.413 -13.178 1.00 88.19 87 LEU A N 1
ATOM 689 C CA . LEU A 1 87 ? 7.065 -4.152 -11.821 1.00 88.19 87 LEU A CA 1
ATOM 690 C C . LEU A 1 87 ? 8.064 -4.601 -10.735 1.00 88.19 87 LEU A C 1
ATOM 692 O O . LEU A 1 87 ? 8.085 -4.024 -9.654 1.00 88.19 87 LEU A O 1
ATOM 696 N N . GLU A 1 88 ? 8.869 -5.625 -11.026 1.00 89.31 88 GLU A N 1
ATOM 697 C CA . GLU A 1 88 ? 9.911 -6.125 -10.123 1.00 89.31 88 GLU A CA 1
ATOM 698 C C . GLU A 1 88 ? 11.043 -5.110 -9.989 1.00 89.31 88 GLU A C 1
ATOM 700 O O . GLU A 1 88 ? 11.369 -4.715 -8.875 1.00 89.31 88 GLU A O 1
ATOM 705 N N . ASP A 1 89 ? 11.547 -4.614 -11.121 1.00 87.88 89 ASP A N 1
ATOM 706 C CA . ASP A 1 89 ? 12.609 -3.604 -11.166 1.00 87.88 89 ASP A CA 1
ATOM 707 C C . ASP A 1 89 ? 12.180 -2.318 -10.442 1.00 87.88 89 ASP A C 1
ATOM 709 O O . ASP A 1 89 ? 12.938 -1.744 -9.662 1.00 87.88 89 ASP A O 1
ATOM 713 N N . TYR A 1 90 ? 10.929 -1.885 -10.648 1.00 86.50 90 TYR A N 1
ATOM 714 C CA . TYR A 1 90 ? 10.376 -0.731 -9.939 1.00 86.50 90 TYR A CA 1
ATOM 715 C C . TYR A 1 90 ? 10.310 -0.966 -8.423 1.00 86.50 90 TYR A C 1
ATOM 717 O O . TYR A 1 90 ? 10.680 -0.093 -7.640 1.00 86.50 90 TYR A O 1
ATOM 725 N N . PHE A 1 91 ? 9.877 -2.154 -7.992 1.00 88.44 91 PHE A N 1
ATOM 726 C CA . PHE A 1 91 ? 9.819 -2.493 -6.573 1.00 88.44 91 PHE A CA 1
ATOM 727 C C . PHE A 1 91 ? 11.217 -2.537 -5.934 1.00 88.44 91 PHE A C 1
ATOM 729 O O . PHE A 1 91 ? 11.403 -2.030 -4.826 1.00 88.44 91 PHE A O 1
ATOM 736 N N . GLU A 1 92 ? 12.212 -3.082 -6.638 1.00 87.31 92 GLU A N 1
ATOM 737 C CA . GLU A 1 92 ? 13.614 -3.063 -6.208 1.00 87.31 92 GLU A CA 1
ATOM 738 C C . GLU A 1 92 ? 14.151 -1.636 -6.062 1.00 87.31 92 GLU A C 1
ATOM 740 O O . GLU A 1 92 ? 14.754 -1.318 -5.034 1.00 87.31 92 GLU A O 1
ATOM 745 N N . LEU A 1 93 ? 13.861 -0.757 -7.027 1.00 85.69 93 LEU A N 1
ATOM 746 C CA . LEU A 1 93 ? 14.232 0.656 -6.964 1.00 85.69 93 LEU A CA 1
ATOM 747 C C . LEU A 1 93 ? 13.628 1.343 -5.729 1.00 85.69 93 LEU A C 1
ATOM 749 O O . LEU A 1 93 ? 14.330 2.052 -5.006 1.00 85.69 93 LEU A O 1
ATOM 753 N N . CYS A 1 94 ? 12.348 1.095 -5.426 1.00 84.94 94 CYS A N 1
ATOM 754 C CA . CYS A 1 94 ? 11.715 1.623 -4.215 1.00 84.94 94 CYS A CA 1
ATOM 755 C C . CYS A 1 94 ? 12.431 1.162 -2.932 1.00 84.94 94 CYS A C 1
ATOM 757 O O . CYS A 1 94 ? 12.622 1.960 -2.008 1.00 84.94 94 CYS A O 1
ATOM 759 N N . LEU A 1 95 ? 12.841 -0.109 -2.861 1.00 85.38 95 LEU A N 1
ATOM 760 C CA . LEU A 1 95 ? 13.579 -0.648 -1.714 1.00 85.38 95 LEU A CA 1
ATOM 761 C C . LEU A 1 95 ? 14.988 -0.057 -1.595 1.00 85.38 95 LEU A C 1
ATOM 763 O O . LEU A 1 95 ? 15.439 0.228 -0.481 1.00 85.38 95 LEU A O 1
ATOM 767 N N . GLU A 1 96 ? 15.677 0.146 -2.719 1.00 84.25 96 GLU A N 1
ATOM 768 C CA . GLU A 1 96 ? 16.991 0.788 -2.758 1.00 84.25 96 GLU A CA 1
ATOM 769 C C . GLU A 1 96 ? 16.907 2.220 -2.225 1.00 84.25 96 GLU A C 1
ATOM 771 O O . GLU A 1 96 ? 17.573 2.545 -1.237 1.00 84.25 96 GLU A O 1
ATOM 776 N N . MET A 1 97 ? 15.992 3.030 -2.766 1.00 83.50 97 MET A N 1
ATOM 777 C CA . MET A 1 97 ? 15.759 4.403 -2.310 1.00 83.50 97 MET A CA 1
ATOM 778 C C . MET A 1 97 ? 15.373 4.469 -0.828 1.00 83.50 97 MET A C 1
ATOM 780 O O . MET A 1 97 ? 15.804 5.367 -0.098 1.00 83.50 97 MET A O 1
ATOM 784 N N . TRP A 1 98 ? 14.561 3.524 -0.345 1.00 83.06 98 TRP A N 1
ATOM 785 C CA . TRP A 1 98 ? 14.217 3.444 1.073 1.00 83.06 98 TRP A CA 1
ATOM 786 C C . TRP A 1 98 ? 15.452 3.178 1.943 1.00 83.06 98 TRP A C 1
ATOM 788 O O . TRP A 1 98 ? 15.654 3.860 2.955 1.00 83.06 98 TRP A O 1
ATOM 798 N N . SER A 1 99 ? 16.279 2.206 1.545 1.00 82.81 99 SER A N 1
ATOM 799 C CA . SER A 1 99 ? 17.483 1.802 2.275 1.00 82.81 99 SER A CA 1
ATOM 800 C C . SER A 1 99 ? 18.526 2.917 2.330 1.00 82.81 99 SER A C 1
ATOM 802 O O . SER A 1 99 ? 19.140 3.124 3.382 1.00 82.81 99 SER A O 1
ATOM 804 N N . GLU A 1 100 ? 18.724 3.636 1.224 1.00 83.62 100 GLU A N 1
ATOM 805 C CA . GLU A 1 100 ? 19.636 4.780 1.144 1.00 83.62 100 GLU A CA 1
ATOM 806 C C . GLU A 1 100 ? 19.202 5.905 2.087 1.00 83.62 100 GLU A C 1
ATOM 808 O O . GLU A 1 100 ? 20.000 6.395 2.888 1.00 83.62 100 GLU A O 1
ATOM 813 N N . ASN A 1 101 ? 17.914 6.258 2.070 1.00 82.06 101 ASN A N 1
ATOM 814 C CA . ASN A 1 101 ? 17.382 7.349 2.887 1.00 82.06 101 ASN A CA 1
ATOM 815 C C . ASN A 1 101 ? 17.413 7.063 4.396 1.00 82.06 101 ASN A C 1
ATOM 817 O O . ASN A 1 101 ? 17.503 7.994 5.198 1.00 82.06 101 ASN A O 1
ATOM 821 N N . HIS A 1 102 ? 17.365 5.793 4.804 1.00 77.38 102 HIS A N 1
ATOM 822 C CA . HIS A 1 102 ? 17.349 5.414 6.220 1.00 77.38 102 HIS A CA 1
ATOM 823 C C . HIS A 1 102 ? 18.712 4.959 6.761 1.00 77.38 102 HIS A C 1
ATOM 825 O O . HIS A 1 102 ? 18.796 4.584 7.932 1.00 77.38 102 HIS A O 1
ATOM 831 N N . ASN A 1 103 ? 19.786 5.002 5.955 1.00 69.88 103 ASN A N 1
ATOM 832 C CA . ASN A 1 103 ? 21.112 4.472 6.313 1.00 69.88 103 ASN A CA 1
ATOM 833 C C . ASN A 1 103 ? 21.044 3.053 6.917 1.00 69.88 103 ASN A C 1
ATOM 835 O O . ASN A 1 103 ? 21.831 2.689 7.798 1.00 69.88 103 ASN A O 1
ATOM 839 N N . THR A 1 104 ? 20.069 2.246 6.494 1.00 64.44 104 THR A N 1
ATOM 840 C CA . THR A 1 104 ? 19.871 0.908 7.046 1.00 64.44 104 THR A CA 1
ATOM 841 C C . THR A 1 104 ? 20.841 -0.053 6.382 1.00 64.44 104 THR A C 1
ATOM 843 O O . THR A 1 104 ? 20.827 -0.223 5.168 1.00 64.44 104 THR A O 1
ATOM 846 N N . THR A 1 105 ? 21.660 -0.742 7.177 1.00 57.41 105 THR A N 1
ATOM 847 C CA . THR A 1 105 ? 22.513 -1.838 6.685 1.00 57.41 105 THR A CA 1
ATOM 848 C C . THR A 1 105 ? 21.713 -3.094 6.336 1.00 57.41 105 THR A C 1
ATOM 850 O O . THR A 1 105 ? 22.208 -3.966 5.624 1.00 57.41 105 THR A O 1
ATOM 853 N N . ASN A 1 106 ? 20.471 -3.185 6.817 1.00 58.69 106 ASN A N 1
ATOM 854 C CA . ASN A 1 106 ? 19.529 -4.232 6.453 1.00 58.69 106 ASN A CA 1
ATOM 855 C C . ASN A 1 106 ? 18.890 -3.880 5.110 1.00 58.69 106 ASN A C 1
ATOM 857 O O . ASN A 1 106 ? 17.799 -3.315 5.074 1.00 58.69 106 ASN A O 1
ATOM 861 N N . LYS A 1 107 ? 19.566 -4.223 4.009 1.00 60.88 107 LYS A N 1
ATOM 862 C CA . LYS A 1 107 ? 18.889 -4.309 2.713 1.00 60.88 107 LYS A CA 1
ATOM 863 C C . LYS A 1 107 ? 17.742 -5.306 2.868 1.00 60.88 107 LYS A C 1
ATOM 865 O O . LYS A 1 107 ? 17.983 -6.447 3.268 1.00 60.88 107 LYS A O 1
ATOM 870 N N . ILE A 1 108 ? 16.514 -4.881 2.581 1.00 63.94 108 ILE A N 1
ATOM 871 C CA . ILE A 1 108 ? 15.397 -5.806 2.378 1.00 63.94 108 ILE A CA 1
ATOM 872 C C . ILE A 1 108 ? 15.764 -6.587 1.116 1.00 63.94 108 ILE A C 1
ATOM 874 O O . ILE A 1 108 ? 15.606 -6.098 0.007 1.00 63.94 108 ILE A O 1
ATOM 878 N N . SER A 1 109 ? 16.415 -7.737 1.291 1.00 61.41 109 SER A N 1
ATOM 879 C CA . SER A 1 109 ? 16.987 -8.499 0.176 1.00 61.41 109 SER A CA 1
ATOM 880 C C . SER A 1 109 ? 16.047 -9.577 -0.345 1.00 61.41 109 SER A C 1
ATOM 882 O O . SER A 1 109 ? 16.350 -10.195 -1.355 1.00 61.41 109 SER A O 1
ATOM 884 N N . ASN A 1 110 ? 14.949 -9.838 0.367 1.00 72.19 110 ASN A N 1
ATOM 885 C CA . ASN A 1 110 ? 13.949 -10.817 -0.020 1.00 72.19 110 ASN A CA 1
ATOM 886 C C . ASN A 1 110 ? 12.576 -10.169 0.092 1.00 72.19 110 ASN A C 1
ATOM 888 O O . ASN A 1 110 ? 12.213 -9.682 1.161 1.00 72.19 110 ASN A O 1
ATOM 892 N N . PHE A 1 111 ? 11.833 -10.209 -1.004 1.00 82.38 111 PHE A N 1
ATOM 893 C CA . PHE A 1 111 ? 10.433 -9.840 -1.056 1.00 82.38 111 PHE A CA 1
ATOM 894 C C . PHE A 1 111 ? 9.631 -11.000 -1.629 1.00 82.38 111 PHE A C 1
ATOM 896 O O . PHE A 1 111 ? 10.112 -11.780 -2.455 1.00 82.38 111 PHE A O 1
ATOM 903 N N . ASP A 1 112 ? 8.392 -11.113 -1.179 1.00 88.38 112 ASP A N 1
ATOM 904 C CA . ASP A 1 112 ? 7.482 -12.141 -1.639 1.00 88.38 112 ASP A CA 1
ATOM 905 C C . ASP A 1 112 ? 6.718 -11.633 -2.857 1.00 88.38 112 ASP A C 1
ATOM 907 O O . ASP A 1 112 ? 6.032 -10.608 -2.814 1.00 88.38 112 ASP A O 1
ATOM 911 N N . LYS A 1 113 ? 6.796 -12.390 -3.952 1.00 91.94 113 LYS A N 1
ATOM 912 C CA . LYS A 1 113 ? 5.905 -12.217 -5.095 1.00 91.94 113 LYS A CA 1
ATOM 913 C C . LYS A 1 113 ? 4.599 -12.952 -4.820 1.00 91.94 113 LYS A C 1
ATOM 915 O O . LYS A 1 113 ? 4.567 -14.179 -4.730 1.00 91.94 113 LYS A O 1
ATOM 920 N N . ILE A 1 114 ? 3.514 -12.199 -4.729 1.00 93.12 114 ILE A N 1
ATOM 921 C CA . ILE A 1 114 ? 2.158 -12.709 -4.537 1.00 93.12 114 ILE A CA 1
ATOM 922 C C . ILE A 1 114 ? 1.282 -12.382 -5.750 1.00 93.12 114 ILE A C 1
ATOM 924 O O . ILE A 1 114 ? 1.682 -11.686 -6.684 1.00 93.12 114 ILE A O 1
ATOM 928 N N . THR A 1 115 ? 0.058 -12.905 -5.749 1.00 92.94 115 THR A N 1
ATOM 929 C CA . THR A 1 115 ? -0.968 -12.542 -6.729 1.00 92.94 115 THR A CA 1
ATOM 930 C C . THR A 1 115 ? -2.137 -11.890 -6.011 1.00 92.94 115 THR A C 1
ATOM 932 O O . THR A 1 115 ? -2.758 -12.508 -5.148 1.00 92.94 115 THR A O 1
ATOM 9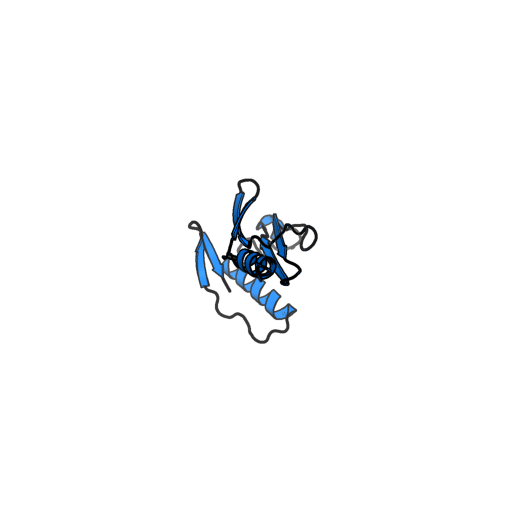35 N N . LEU A 1 116 ? -2.454 -10.657 -6.393 1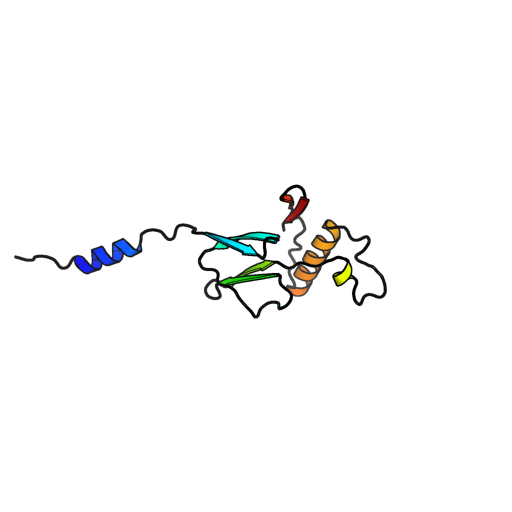.00 88.75 116 LEU A N 1
ATOM 936 C CA . LEU A 1 116 ? -3.596 -9.905 -5.891 1.00 88.75 116 LEU A CA 1
ATOM 937 C C . LEU A 1 116 ? -4.565 -9.677 -7.052 1.00 88.75 116 LEU A C 1
ATOM 939 O O . LEU A 1 116 ? -4.188 -9.099 -8.064 1.00 88.75 116 LEU A O 1
ATOM 943 N N . ASN A 1 117 ? -5.805 -10.157 -6.940 1.00 88.19 117 ASN A N 1
ATOM 944 C CA . ASN A 1 117 ? -6.827 -10.011 -7.990 1.00 88.19 117 ASN A CA 1
ATOM 945 C C . ASN A 1 117 ? -6.374 -10.485 -9.391 1.00 88.19 117 ASN A C 1
ATOM 947 O O . ASN A 1 117 ? -6.796 -9.943 -10.407 1.00 88.19 117 ASN A O 1
ATOM 951 N N . GLY A 1 118 ? -5.508 -11.502 -9.449 1.00 92.06 118 GLY A N 1
ATOM 952 C CA . GLY A 1 118 ? -4.957 -12.028 -10.704 1.00 92.06 118 GLY A CA 1
ATOM 953 C C . GLY A 1 118 ? -3.759 -11.253 -11.266 1.00 92.06 118 GLY A C 1
ATOM 954 O O . GLY A 1 118 ? -3.233 -11.650 -12.302 1.00 92.06 118 GLY A O 1
ATOM 955 N N . LEU A 1 119 ? -3.302 -10.196 -10.590 1.00 90.69 119 LEU A N 1
ATOM 956 C CA . LEU A 1 119 ? -2.134 -9.398 -10.964 1.00 90.69 119 LEU A CA 1
ATOM 957 C C . LEU A 1 119 ? -0.938 -9.703 -10.049 1.00 90.69 119 LEU A C 1
ATOM 959 O O . LEU A 1 119 ? -1.139 -10.024 -8.872 1.00 90.69 119 LEU A O 1
ATOM 963 N N . PRO A 1 120 ? 0.306 -9.626 -10.557 1.00 92.75 120 PRO A N 1
ATOM 964 C CA . PRO A 1 120 ? 1.491 -9.747 -9.716 1.00 92.75 120 PRO A CA 1
ATOM 965 C C . PRO A 1 120 ? 1.568 -8.577 -8.730 1.00 92.75 120 PRO A C 1
ATOM 967 O O . PRO A 1 120 ? 1.303 -7.435 -9.093 1.00 92.75 120 PRO A O 1
ATOM 970 N N . ALA A 1 121 ? 1.956 -8.868 -7.494 1.00 92.44 121 ALA A N 1
ATOM 971 C CA . ALA A 1 121 ? 2.261 -7.870 -6.478 1.00 92.44 121 ALA A CA 1
ATOM 972 C C . ALA A 1 121 ? 3.475 -8.326 -5.664 1.00 92.44 121 ALA A C 1
ATOM 974 O O . ALA A 1 121 ? 3.710 -9.526 -5.519 1.00 92.44 121 ALA A O 1
ATOM 975 N N . TYR A 1 122 ? 4.228 -7.369 -5.136 1.00 91.06 122 TYR A N 1
ATOM 976 C CA . TYR A 1 122 ? 5.450 -7.615 -4.377 1.00 91.06 122 TYR A CA 1
ATOM 977 C C . TYR A 1 122 ? 5.299 -7.046 -2.962 1.00 91.06 122 TYR A C 1
ATOM 979 O O . TYR A 1 122 ? 4.694 -5.988 -2.775 1.00 91.06 122 TYR A O 1
ATOM 987 N N . PHE A 1 123 ? 5.783 -7.782 -1.962 1.00 83.81 123 PHE A N 1
ATOM 988 C CA . PHE A 1 123 ? 5.672 -7.434 -0.544 1.00 83.81 123 PHE A CA 1
ATOM 989 C C . PHE A 1 123 ? 7.026 -7.621 0.151 1.00 83.81 123 PHE A C 1
ATOM 991 O O . PHE A 1 123 ? 7.630 -8.683 0.009 1.00 83.81 123 PHE A O 1
ATOM 998 N N . GLY A 1 124 ? 7.498 -6.605 0.881 1.00 73.12 124 GLY A N 1
ATOM 999 C CA . GLY A 1 124 ? 8.817 -6.561 1.532 1.00 73.12 124 GLY A CA 1
ATOM 1000 C C . GLY A 1 124 ? 8.755 -6.247 3.019 1.00 73.12 124 GLY A C 1
ATOM 1001 O O . GLY A 1 124 ? 7.692 -5.773 3.484 1.00 73.12 124 GLY A O 1
#

Organism: NCBI:txid1004260

Radius of gyration: 22.52 Å; chains: 1; bounding box: 52×29×77 Å

Foldseek 3Di:
DPDDDCVVVVVVVVVPPDPDQDWDWDDQPVPDIDTGGPQWDFDCPDDPQWSGWIDHVVVPDIDTHHDDDLVNVCVPPPDSPSPPDDPVNVVLVVQVVVCVVVVDPDRPPDWDFDADPNHTDIGD

Sequence (124 aa):
MKKLSYIPIILLLLTSCGLGNRTKVVIIEDRFEIQLPKSFFKLSKLNPEAALVYGNPLSELYAMVIEDSKEEMNEGEEENIFEETSLEDYFELCLEMWSENHNTTNKISNFDKITLNGLPAYFG

pLDDT: mean 79.58, std 11.61, range [44.66, 93.12]